Protein AF-A0A3D0QFQ4-F1 (afdb_monomer_lite)

Foldseek 3Di:
DDDQFKDKDKDKDWDWDFDDDDQDPVRDGDTDTDIDIDIDIGTPVVSVVVVCVVVVDDDDDDPQDCDDPRHDDPVRVVVVVVVCVVVVVLVVVCVPPVVVVVVPCVDPVVVVVVVVVSVVVSVVVVVVVPDPPDD

pLDDT: mean 72.21, std 13.31, range [37.53, 90.38]

Sequence (135 aa):
RTTPLHEVIVEIEERQKRGRGRPSADGMGPMQTIFVLKFRIAEREQEVLRRRSEAGCFVLISNVPVEGDGALSGGELLKIYKSQNAVEMNFAFLKDPLIVNDLFLKTPRRIEALGMILIISVLSNCTVSDFPKVT

Structure (mmCIF, N/CA/C/O backbone):
data_AF-A0A3D0QFQ4-F1
#
_entry.id   AF-A0A3D0QFQ4-F1
#
loop_
_atom_site.group_PDB
_atom_site.id
_ato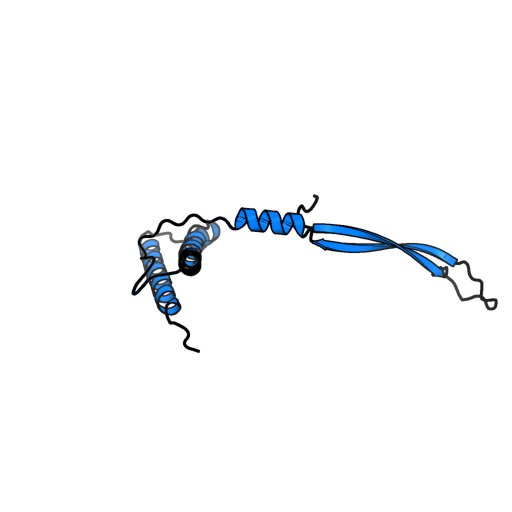m_site.type_symbol
_atom_site.label_atom_id
_atom_site.label_alt_id
_atom_site.label_comp_id
_atom_site.label_asym_id
_atom_site.label_entity_id
_atom_site.label_seq_id
_atom_site.pdbx_PDB_ins_code
_atom_site.Cartn_x
_atom_site.Cartn_y
_atom_site.Cartn_z
_atom_site.occupancy
_atom_site.B_iso_or_equiv
_atom_site.auth_seq_id
_atom_site.auth_comp_id
_atom_site.auth_asym_id
_atom_site.auth_atom_id
_atom_site.pdbx_PDB_model_num
ATOM 1 N N . ARG A 1 1 ? 22.082 2.730 -5.255 1.00 47.97 1 ARG A N 1
ATO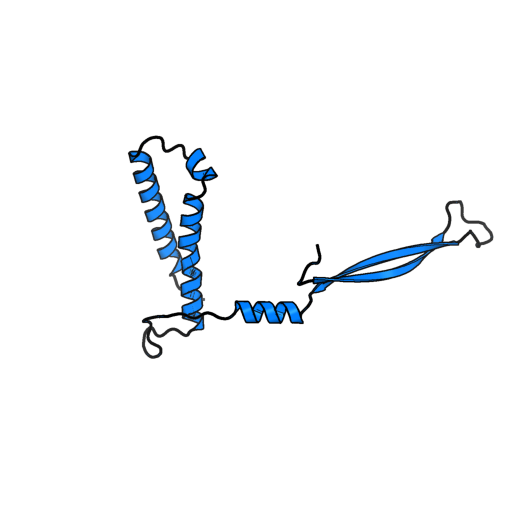M 2 C CA . ARG A 1 1 ? 20.796 2.398 -4.595 1.00 47.97 1 ARG A CA 1
ATOM 3 C C . ARG A 1 1 ? 20.008 1.525 -5.558 1.00 47.97 1 ARG A C 1
ATOM 5 O O . ARG A 1 1 ? 19.621 2.026 -6.602 1.00 47.97 1 ARG A O 1
ATOM 12 N N . THR A 1 2 ? 19.852 0.241 -5.262 1.00 54.53 2 THR A N 1
ATOM 13 C CA . THR A 1 2 ? 19.118 -0.715 -6.105 1.00 54.53 2 THR A CA 1
ATOM 14 C C . THR A 1 2 ? 17.661 -0.707 -5.654 1.00 54.53 2 THR A C 1
ATOM 16 O O . THR A 1 2 ? 17.392 -0.934 -4.476 1.00 54.53 2 THR A O 1
ATOM 19 N N . THR A 1 3 ? 16.719 -0.371 -6.533 1.00 66.56 3 THR A N 1
ATOM 20 C CA . THR A 1 3 ? 15.289 -0.390 -6.200 1.00 66.56 3 THR A CA 1
ATOM 21 C C . THR A 1 3 ? 14.814 -1.841 -6.084 1.00 66.56 3 THR A C 1
ATOM 23 O O . THR A 1 3 ? 14.924 -2.580 -7.055 1.00 66.56 3 THR A O 1
ATOM 26 N N . PRO A 1 4 ? 14.276 -2.289 -4.936 1.00 78.38 4 PRO A N 1
ATOM 27 C CA . PRO A 1 4 ? 13.965 -3.705 -4.712 1.00 78.38 4 PRO A CA 1
ATOM 28 C C . PRO A 1 4 ? 12.677 -4.185 -5.401 1.00 78.38 4 PRO A C 1
ATOM 30 O O . PRO A 1 4 ? 12.327 -5.354 -5.280 1.00 78.38 4 PRO A O 1
ATOM 33 N N . LEU A 1 5 ? 11.948 -3.283 -6.061 1.00 86.25 5 LEU A N 1
ATOM 34 C CA . LEU A 1 5 ? 10.658 -3.550 -6.710 1.00 86.25 5 LEU A CA 1
ATOM 35 C C . LEU A 1 5 ? 10.705 -3.392 -8.231 1.00 86.25 5 LEU A C 1
ATOM 37 O O . LEU A 1 5 ? 9.796 -3.834 -8.918 1.00 86.25 5 LEU A O 1
ATOM 41 N N . HIS A 1 6 ? 11.754 -2.760 -8.751 1.00 88.69 6 HIS A N 1
ATOM 42 C CA . HIS A 1 6 ? 11.862 -2.413 -10.160 1.00 88.69 6 HIS A CA 1
ATOM 43 C C . HIS A 1 6 ? 13.237 -2.809 -10.665 1.00 88.69 6 HIS A C 1
ATOM 45 O O . HIS A 1 6 ? 14.244 -2.575 -9.990 1.00 88.69 6 HIS A O 1
ATOM 51 N N . GLU A 1 7 ? 13.272 -3.375 -11.859 1.00 88.75 7 GLU A N 1
ATOM 52 C CA . GLU A 1 7 ? 14.492 -3.639 -12.598 1.00 88.75 7 GLU A CA 1
ATOM 53 C C . GLU A 1 7 ? 14.658 -2.665 -13.755 1.00 88.75 7 GLU A C 1
ATOM 55 O O . GLU A 1 7 ? 13.697 -2.217 -14.379 1.00 88.75 7 GLU A O 1
ATOM 60 N N . VAL A 1 8 ? 15.914 -2.324 -14.024 1.00 88.50 8 VAL A N 1
ATOM 61 C CA . VAL A 1 8 ? 16.282 -1.521 -15.182 1.00 88.50 8 VAL A CA 1
ATOM 62 C C . VAL A 1 8 ? 16.780 -2.485 -16.240 1.00 88.50 8 VAL A C 1
ATOM 64 O O . VAL A 1 8 ? 17.825 -3.111 -16.071 1.00 88.50 8 VAL A O 1
ATOM 67 N N . ILE A 1 9 ? 16.025 -2.604 -17.321 1.00 87.81 9 ILE A N 1
ATOM 68 C CA . ILE A 1 9 ? 16.408 -3.398 -18.480 1.00 87.81 9 ILE A CA 1
ATOM 69 C C . ILE A 1 9 ? 17.114 -2.455 -19.447 1.00 87.81 9 ILE A C 1
ATOM 71 O O . ILE A 1 9 ? 16.576 -1.405 -19.813 1.00 87.81 9 ILE A O 1
ATOM 75 N N . VAL A 1 10 ? 18.339 -2.821 -19.813 1.00 89.44 10 VAL A N 1
ATOM 76 C CA . VAL A 1 10 ? 19.203 -2.035 -20.692 1.00 89.44 10 VAL A CA 1
ATOM 77 C C . VAL A 1 10 ? 19.382 -2.789 -21.996 1.00 89.44 10 VAL A C 1
ATOM 79 O O . VAL A 1 10 ? 19.862 -3.918 -22.004 1.00 89.44 10 VAL A O 1
ATOM 82 N N . GLU A 1 11 ? 19.017 -2.146 -23.093 1.00 89.19 11 GLU A N 1
ATOM 83 C CA . GLU A 1 11 ? 19.210 -2.651 -24.445 1.00 89.19 11 GLU A CA 1
ATOM 84 C C . GLU A 1 11 ? 20.194 -1.732 -25.169 1.00 89.19 11 GLU A C 1
ATOM 86 O O . GLU A 1 11 ? 20.074 -0.505 -25.127 1.00 89.19 11 GLU A O 1
ATOM 91 N N . ILE A 1 12 ? 21.198 -2.326 -25.811 1.00 88.50 12 ILE A N 1
ATOM 92 C CA . ILE A 1 12 ? 22.199 -1.592 -26.584 1.00 88.50 12 ILE A CA 1
ATOM 93 C C . ILE A 1 12 ? 21.779 -1.660 -28.048 1.00 88.50 12 ILE A C 1
ATOM 95 O O . ILE A 1 12 ? 21.736 -2.737 -28.635 1.00 88.50 12 ILE A O 1
ATOM 99 N N . GLU A 1 13 ? 21.467 -0.510 -28.635 1.00 88.75 13 GLU A N 1
ATOM 100 C CA . GLU A 1 13 ? 21.152 -0.391 -30.055 1.00 88.75 13 GLU A CA 1
ATOM 101 C C . GLU A 1 13 ? 22.366 0.169 -30.797 1.00 88.75 13 GLU A C 1
ATOM 103 O O . GLU A 1 13 ? 22.826 1.281 -30.517 1.00 88.75 13 GLU A O 1
ATOM 108 N N . GLU A 1 14 ? 22.879 -0.589 -31.764 1.00 86.62 14 GLU A N 1
ATOM 109 C CA . GLU A 1 14 ? 23.873 -0.081 -32.703 1.00 86.62 14 GLU A CA 1
ATOM 110 C C . GLU A 1 14 ? 23.174 0.781 -33.759 1.00 86.62 14 GLU A C 1
ATOM 112 O O . GLU A 1 14 ? 22.276 0.324 -34.468 1.00 86.62 14 GLU A O 1
ATOM 117 N N . ARG A 1 15 ? 23.582 2.046 -33.877 1.00 83.69 15 ARG A N 1
ATOM 118 C CA . ARG A 1 15 ? 23.123 2.935 -34.944 1.00 83.69 15 ARG A CA 1
ATOM 119 C C . ARG A 1 15 ? 24.290 3.397 -35.783 1.00 83.69 15 ARG A C 1
ATOM 121 O O . ARG A 1 15 ? 25.310 3.859 -35.286 1.00 83.69 15 ARG A O 1
ATOM 128 N N . GLN A 1 16 ? 24.087 3.356 -37.086 1.00 81.44 16 GLN A N 1
ATOM 129 C CA . GLN A 1 16 ? 25.007 3.940 -38.039 1.00 81.44 16 GLN A CA 1
ATOM 130 C C . GLN A 1 16 ? 24.644 5.419 -38.223 1.00 81.44 16 GLN A C 1
ATOM 132 O O . GLN A 1 16 ? 23.553 5.750 -38.694 1.00 81.44 16 GLN A O 1
ATOM 137 N N . LYS A 1 17 ? 25.538 6.332 -37.839 1.00 77.75 17 LYS A N 1
ATOM 138 C CA . LYS A 1 17 ? 25.356 7.776 -38.028 1.00 77.75 17 LYS A CA 1
ATOM 139 C C . LYS A 1 17 ? 26.343 8.284 -39.070 1.00 77.75 17 LYS A C 1
ATOM 141 O O . LYS A 1 17 ? 27.528 7.974 -39.024 1.00 77.75 17 LYS A O 1
ATOM 146 N N . ARG A 1 18 ? 25.868 9.102 -40.011 1.00 73.06 18 ARG A N 1
ATOM 147 C CA . ARG A 1 18 ? 26.756 9.770 -40.973 1.00 73.06 18 ARG A CA 1
ATOM 148 C C . ARG A 1 18 ? 27.707 10.717 -40.236 1.00 73.06 18 ARG A C 1
ATOM 150 O O . ARG A 1 18 ? 27.270 11.471 -39.362 1.00 73.06 18 ARG A O 1
ATOM 157 N N . GLY A 1 19 ? 28.988 10.683 -40.600 1.00 66.25 19 GLY A N 1
ATOM 158 C CA . GLY A 1 19 ? 29.981 11.642 -40.123 1.00 66.25 19 GLY A CA 1
ATOM 159 C C . GLY A 1 19 ? 29.605 13.090 -40.468 1.00 66.25 19 GLY A C 1
ATOM 160 O O . GLY A 1 19 ? 28.790 13.351 -41.355 1.00 66.25 19 GLY A O 1
ATOM 161 N N . ARG A 1 20 ? 30.185 14.055 -39.746 1.00 61.62 20 ARG A N 1
ATOM 162 C CA . ARG A 1 20 ? 29.967 15.492 -39.996 1.00 61.62 20 ARG A CA 1
ATOM 163 C C . ARG A 1 20 ? 30.523 15.892 -41.374 1.00 61.62 20 ARG A C 1
ATOM 165 O O . ARG A 1 20 ? 31.699 15.665 -41.630 1.00 61.62 20 ARG A O 1
ATOM 172 N N . GLY A 1 21 ? 29.708 16.530 -42.221 1.00 66.38 21 GLY A N 1
ATOM 173 C CA . GLY A 1 21 ? 30.130 17.075 -43.522 1.00 66.38 21 GLY A CA 1
ATOM 174 C C . GLY A 1 21 ? 29.014 17.118 -44.576 1.00 66.38 21 GLY A C 1
ATOM 175 O O . GLY A 1 21 ? 27.926 16.584 -44.360 1.00 66.38 21 GLY A O 1
ATOM 176 N N . ARG A 1 22 ? 29.280 17.761 -45.724 1.00 63.75 22 ARG A N 1
ATOM 177 C CA . ARG A 1 22 ? 28.390 17.734 -46.901 1.00 63.75 22 ARG A CA 1
ATOM 178 C C . ARG A 1 22 ? 28.377 16.305 -47.475 1.00 63.75 22 ARG A C 1
ATOM 180 O O . ARG A 1 22 ? 29.458 15.737 -47.617 1.00 63.75 22 ARG A O 1
ATOM 187 N N . PRO A 1 23 ? 27.210 15.721 -47.809 1.00 63.28 23 PRO A N 1
ATOM 188 C CA . PRO A 1 23 ? 27.149 14.406 -48.448 1.00 63.28 23 PRO A CA 1
ATOM 189 C C . PRO A 1 23 ? 28.023 14.378 -49.708 1.00 63.28 23 PRO A C 1
ATOM 191 O O . PRO A 1 23 ? 27.921 15.292 -50.531 1.00 63.28 23 PRO A O 1
ATOM 194 N N . SER A 1 24 ? 28.894 13.374 -49.846 1.00 61.59 24 SER A N 1
ATOM 195 C CA . SER A 1 24 ? 29.677 13.206 -51.072 1.00 61.59 24 SER A CA 1
ATOM 196 C C . SER A 1 24 ? 28.738 12.866 -52.233 1.00 61.59 24 SER A C 1
ATOM 198 O O . SER A 1 24 ? 27.724 12.191 -52.047 1.00 61.59 24 SER A O 1
ATOM 200 N N . ALA A 1 25 ? 29.070 13.335 -53.438 1.00 59.88 25 ALA A N 1
ATOM 201 C CA . ALA A 1 25 ? 28.315 13.017 -54.653 1.00 59.88 25 ALA A CA 1
ATOM 202 C C . ALA A 1 25 ? 28.334 11.509 -54.987 1.00 59.88 25 ALA A C 1
ATOM 204 O O . ALA A 1 25 ? 27.450 11.036 -55.690 1.00 59.88 25 ALA A O 1
ATOM 205 N N . ASP A 1 26 ? 29.301 10.774 -54.426 1.00 63.38 26 ASP A N 1
ATOM 206 C CA . ASP A 1 26 ? 29.524 9.330 -54.592 1.00 63.38 26 ASP A CA 1
ATOM 207 C C . ASP A 1 26 ? 28.879 8.477 -53.471 1.00 63.38 26 ASP A C 1
ATOM 209 O O . ASP A 1 26 ? 29.120 7.283 -53.338 1.00 63.38 26 ASP A O 1
ATOM 213 N N . GLY A 1 27 ? 28.065 9.090 -52.601 1.00 59.50 27 GLY A N 1
ATOM 214 C CA . GLY A 1 27 ? 27.195 8.391 -51.642 1.00 59.50 27 GLY A CA 1
ATOM 215 C C . GLY A 1 27 ? 27.874 7.714 -50.439 1.00 59.50 27 GLY A C 1
ATOM 216 O O . GLY A 1 27 ? 27.228 7.556 -49.401 1.00 59.50 27 GLY A O 1
ATOM 217 N N . MET A 1 28 ? 29.161 7.368 -50.514 1.00 56.88 28 MET A N 1
ATOM 218 C CA . MET A 1 28 ? 29.931 6.758 -49.421 1.00 56.88 28 MET A CA 1
ATOM 219 C C . MET A 1 28 ? 30.662 7.820 -48.583 1.00 56.88 28 MET A C 1
ATOM 221 O O . MET A 1 28 ? 31.855 8.066 -48.736 1.00 56.88 28 MET A O 1
ATOM 225 N N . GLY A 1 29 ? 29.936 8.494 -47.689 1.00 62.94 29 GLY A N 1
ATOM 226 C CA . GLY A 1 29 ? 30.557 9.257 -46.595 1.00 62.94 29 GLY A CA 1
ATOM 227 C C . GLY A 1 29 ? 30.994 8.332 -45.445 1.00 62.94 29 GLY A C 1
ATOM 228 O O . GLY A 1 29 ? 30.430 7.246 -45.311 1.00 62.94 29 GLY A O 1
ATOM 229 N N . PRO A 1 30 ? 31.942 8.737 -44.575 1.00 65.12 30 PRO A N 1
ATOM 230 C CA . PRO A 1 30 ? 32.349 7.916 -43.437 1.00 65.12 30 PRO A CA 1
ATOM 231 C C . PRO A 1 30 ? 31.158 7.686 -42.497 1.00 65.12 30 PRO A C 1
ATOM 233 O O . PRO A 1 30 ? 30.574 8.634 -41.955 1.00 65.12 30 PRO A O 1
ATOM 236 N N . MET A 1 31 ? 30.780 6.420 -42.329 1.00 71.19 31 MET A N 1
ATOM 237 C CA . MET A 1 31 ? 29.735 5.989 -41.405 1.00 71.19 31 MET A CA 1
ATOM 238 C C . MET A 1 31 ? 30.381 5.744 -40.039 1.00 71.19 31 MET A C 1
ATOM 240 O O . MET A 1 31 ? 31.381 5.039 -39.934 1.00 71.19 31 MET A O 1
ATOM 244 N N . GLN A 1 32 ? 29.859 6.390 -39.001 1.00 77.50 32 GLN A N 1
ATOM 245 C CA . GLN A 1 32 ? 30.298 6.190 -37.626 1.00 77.50 32 GLN A CA 1
ATOM 246 C C . GLN A 1 32 ? 29.299 5.277 -36.925 1.00 77.50 32 GLN A C 1
ATOM 248 O O . GLN A 1 32 ? 28.110 5.600 -36.841 1.00 77.50 32 GLN A O 1
ATOM 253 N N . THR A 1 33 ? 29.786 4.160 -36.394 1.00 81.81 33 THR A N 1
ATOM 254 C CA . THR A 1 33 ? 29.012 3.328 -35.477 1.00 81.81 33 THR A CA 1
ATOM 255 C C . THR A 1 33 ? 28.879 4.056 -34.144 1.00 81.81 33 THR A C 1
ATOM 257 O O . THR A 1 33 ? 29.876 4.392 -33.505 1.00 81.81 33 THR A O 1
ATOM 260 N N . ILE A 1 34 ? 27.643 4.317 -33.726 1.00 86.00 34 ILE A N 1
ATOM 261 C CA . ILE A 1 34 ? 27.321 4.824 -32.394 1.00 86.00 34 ILE A CA 1
ATOM 262 C C . ILE A 1 34 ? 26.509 3.774 -31.634 1.00 86.00 34 ILE A C 1
ATOM 264 O O . ILE A 1 34 ? 25.632 3.122 -32.198 1.00 86.00 34 ILE A O 1
ATOM 268 N N . PHE A 1 35 ? 26.774 3.644 -30.338 1.00 87.44 35 PHE A N 1
ATOM 269 C CA . PHE A 1 35 ? 25.988 2.802 -29.440 1.00 87.44 35 PHE A CA 1
ATOM 270 C C . PHE A 1 35 ? 24.998 3.682 -28.685 1.00 87.44 35 PHE A C 1
ATOM 272 O O . PHE A 1 35 ? 25.389 4.653 -28.034 1.00 87.44 35 PHE A O 1
ATOM 279 N N . VAL A 1 36 ? 23.711 3.365 -28.787 1.00 88.31 36 VAL A N 1
ATOM 280 C CA . VAL A 1 36 ? 22.646 4.052 -28.058 1.00 88.31 36 VAL A CA 1
ATOM 281 C C . VAL A 1 36 ? 22.121 3.114 -26.986 1.00 88.31 36 VAL A C 1
ATOM 283 O O . VAL A 1 36 ? 21.691 2.003 -27.278 1.00 88.31 36 VAL A O 1
ATOM 286 N N . LEU A 1 37 ? 22.145 3.575 -25.739 1.00 90.38 37 LEU A N 1
ATOM 287 C CA . LEU A 1 37 ? 21.550 2.846 -24.629 1.00 90.38 37 LEU A CA 1
ATOM 288 C C . LEU A 1 37 ? 20.060 3.174 -24.556 1.00 90.38 37 LEU A C 1
ATOM 290 O O . LEU A 1 37 ? 19.674 4.334 -24.395 1.00 90.38 37 LEU A O 1
ATOM 294 N N . LYS A 1 38 ? 19.224 2.146 -24.664 1.00 90.00 38 LYS A N 1
ATOM 295 C CA . LYS A 1 38 ? 17.803 2.203 -24.342 1.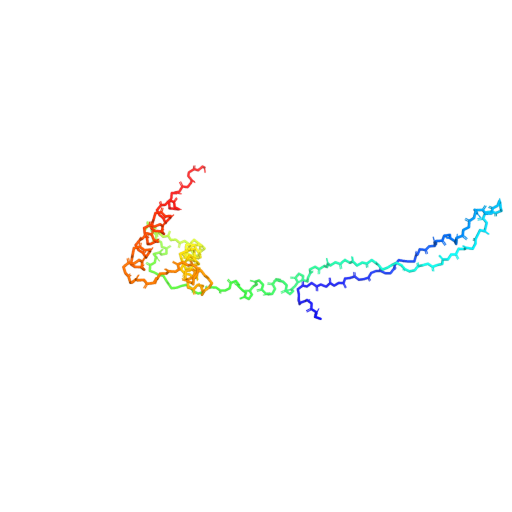00 90.00 38 LYS A CA 1
ATOM 296 C C . LYS A 1 38 ? 17.600 1.599 -22.966 1.00 90.00 38 LYS A C 1
ATOM 298 O O . LYS A 1 38 ? 18.042 0.488 -22.695 1.00 90.00 38 LYS A O 1
ATOM 303 N N . PHE A 1 39 ? 16.911 2.332 -22.107 1.00 89.62 39 PHE A N 1
ATOM 304 C CA . PHE A 1 39 ? 16.583 1.884 -20.763 1.00 89.62 39 PHE A CA 1
ATOM 305 C C . PHE A 1 39 ? 15.069 1.791 -20.647 1.00 89.62 39 PHE A C 1
ATOM 307 O O . PHE A 1 39 ? 14.364 2.729 -21.025 1.00 89.62 39 PHE A O 1
ATOM 314 N N . ARG A 1 40 ? 14.571 0.689 -20.092 1.00 88.56 40 ARG A N 1
ATOM 315 C CA . ARG A 1 40 ? 13.184 0.571 -19.640 1.00 88.56 40 ARG A CA 1
ATOM 316 C C . ARG A 1 40 ? 13.166 0.142 -18.184 1.00 88.56 40 ARG A C 1
ATOM 318 O O . ARG A 1 40 ? 13.979 -0.675 -17.758 1.00 88.56 40 ARG A O 1
ATOM 325 N N . ILE A 1 41 ? 12.248 0.718 -17.424 1.00 89.50 41 ILE A N 1
ATOM 326 C CA . ILE A 1 41 ? 12.007 0.329 -16.039 1.00 89.50 41 ILE A CA 1
ATOM 327 C C . ILE A 1 41 ? 10.864 -0.679 -16.077 1.00 89.50 41 ILE A C 1
ATOM 329 O O . ILE A 1 41 ? 9.787 -0.357 -16.575 1.00 89.50 41 ILE A O 1
ATOM 333 N N . ALA A 1 42 ? 11.118 -1.892 -15.602 1.00 88.81 42 ALA A N 1
ATOM 334 C CA . ALA A 1 42 ? 10.119 -2.942 -15.488 1.00 88.81 42 ALA A CA 1
ATOM 335 C C . ALA A 1 42 ? 9.884 -3.273 -14.014 1.00 88.81 42 ALA A C 1
ATOM 337 O O . ALA A 1 42 ? 10.796 -3.219 -13.185 1.00 88.81 42 ALA A O 1
ATOM 338 N N . GLU A 1 43 ? 8.640 -3.580 -13.679 1.00 89.44 43 GLU A N 1
ATOM 339 C CA . GLU A 1 43 ? 8.256 -3.981 -12.334 1.00 89.44 43 GLU A CA 1
ATOM 340 C C . GLU A 1 43 ? 8.604 -5.458 -12.101 1.00 89.44 43 GLU A C 1
ATOM 342 O O . GLU A 1 43 ? 8.397 -6.309 -12.965 1.00 89.44 43 GLU A O 1
ATOM 347 N N . ARG A 1 44 ? 9.132 -5.781 -10.916 1.00 89.12 44 ARG A N 1
ATOM 348 C CA . ARG A 1 44 ? 9.359 -7.169 -10.499 1.00 89.12 44 ARG A CA 1
ATOM 349 C C . ARG A 1 44 ? 8.082 -7.726 -9.897 1.00 89.12 44 ARG A C 1
ATOM 351 O O . ARG A 1 44 ? 7.926 -7.731 -8.676 1.00 89.12 44 ARG A O 1
ATOM 358 N N . GLU A 1 45 ? 7.196 -8.218 -10.756 1.00 88.19 45 GLU A N 1
ATOM 359 C CA . GLU A 1 45 ? 5.866 -8.703 -10.367 1.00 88.19 45 GLU A CA 1
ATOM 360 C C . GLU A 1 45 ? 5.900 -9.669 -9.173 1.00 88.19 45 GLU A C 1
ATOM 362 O O . GLU A 1 45 ? 5.112 -9.521 -8.245 1.00 88.19 45 GLU A O 1
ATOM 367 N N . GLN A 1 46 ? 6.853 -10.608 -9.132 1.00 86.62 46 GLN A N 1
ATOM 368 C CA . GLN A 1 46 ? 6.966 -11.571 -8.028 1.00 86.62 46 GLN A CA 1
ATOM 369 C C . GLN A 1 46 ? 7.284 -10.909 -6.679 1.00 86.62 46 GLN A C 1
ATOM 371 O O . GLN A 1 46 ? 6.651 -11.219 -5.670 1.00 86.62 46 GLN A O 1
ATOM 376 N N . GLU A 1 47 ? 8.233 -9.970 -6.648 1.00 86.25 47 GLU A N 1
ATOM 377 C CA . GLU A 1 47 ? 8.601 -9.258 -5.418 1.00 86.25 47 GLU A CA 1
ATOM 378 C C . GLU A 1 47 ? 7.488 -8.319 -4.954 1.00 86.25 47 GLU A C 1
ATOM 380 O O . GLU A 1 47 ? 7.270 -8.144 -3.754 1.00 86.25 47 GLU A O 1
ATOM 385 N N . VAL A 1 48 ? 6.769 -7.726 -5.904 1.00 86.88 48 VAL A N 1
ATOM 386 C CA . VAL A 1 48 ? 5.611 -6.875 -5.630 1.00 86.88 48 VAL A CA 1
ATOM 387 C C . VAL A 1 48 ? 4.476 -7.703 -5.053 1.00 86.88 48 VAL A C 1
ATOM 389 O O . VAL A 1 48 ? 3.924 -7.334 -4.018 1.00 86.88 48 VAL A O 1
ATOM 392 N N . LEU A 1 49 ? 4.155 -8.841 -5.670 1.00 88.19 49 LEU A N 1
ATOM 393 C CA . LEU A 1 49 ? 3.104 -9.739 -5.206 1.00 88.19 49 LEU A CA 1
ATOM 394 C C . LEU A 1 49 ? 3.419 -10.262 -3.802 1.00 88.19 49 LEU A C 1
ATOM 396 O O . LEU A 1 49 ? 2.556 -10.227 -2.926 1.00 88.19 49 LEU A O 1
ATOM 400 N N . ARG A 1 50 ? 4.672 -10.668 -3.564 1.00 87.19 50 ARG A N 1
ATOM 401 C CA . ARG A 1 50 ? 5.145 -11.108 -2.250 1.00 87.19 50 ARG A CA 1
ATOM 402 C C . ARG A 1 50 ? 4.968 -10.016 -1.200 1.00 87.19 50 ARG A C 1
ATOM 404 O O . ARG A 1 50 ? 4.303 -10.251 -0.195 1.00 87.19 50 ARG A O 1
ATOM 411 N N . ARG A 1 51 ? 5.474 -8.803 -1.452 1.00 84.88 51 ARG A N 1
ATOM 412 C CA . ARG A 1 51 ? 5.317 -7.677 -0.513 1.00 84.88 51 ARG A CA 1
ATOM 413 C C . ARG A 1 51 ? 3.860 -7.292 -0.292 1.00 84.88 51 ARG A C 1
ATOM 415 O O . ARG A 1 51 ? 3.488 -6.927 0.818 1.00 84.88 51 ARG A O 1
ATOM 422 N N . ARG A 1 52 ? 3.027 -7.374 -1.329 1.00 85.75 52 ARG A N 1
ATOM 423 C CA . ARG A 1 52 ? 1.592 -7.101 -1.229 1.00 85.75 52 ARG A CA 1
ATOM 424 C C . ARG A 1 52 ? 0.880 -8.147 -0.373 1.00 85.75 52 ARG A C 1
ATOM 426 O O . ARG A 1 52 ? 0.015 -7.781 0.413 1.00 85.75 52 ARG A O 1
ATOM 433 N N . SER A 1 53 ? 1.266 -9.416 -0.494 1.00 84.31 53 SER A N 1
ATOM 434 C CA . SER A 1 53 ? 0.760 -10.501 0.349 1.00 84.31 53 SER A CA 1
ATOM 435 C C . SER A 1 53 ? 1.197 -10.333 1.804 1.00 84.31 53 SER A C 1
ATOM 437 O O . SER A 1 53 ? 0.373 -10.454 2.704 1.00 84.31 53 SER A O 1
ATOM 439 N N . GLU A 1 54 ? 2.470 -10.009 2.042 1.00 83.31 54 GLU A N 1
ATOM 440 C CA . GLU A 1 54 ? 3.007 -9.734 3.383 1.00 83.31 54 GLU A CA 1
ATOM 441 C C . GLU A 1 54 ? 2.291 -8.536 4.039 1.00 83.31 54 GLU A C 1
ATOM 443 O O . GLU A 1 54 ? 1.944 -8.586 5.216 1.00 83.31 54 GLU A O 1
ATOM 448 N N . ALA A 1 55 ? 1.994 -7.484 3.269 1.00 81.75 55 ALA A N 1
ATOM 449 C CA . ALA A 1 55 ? 1.274 -6.299 3.740 1.00 81.75 55 ALA A CA 1
ATOM 450 C C . ALA A 1 55 ? -0.257 -6.481 3.850 1.00 81.75 55 ALA A C 1
ATOM 452 O O . ALA A 1 55 ? -0.946 -5.570 4.310 1.00 81.75 55 ALA A O 1
ATOM 453 N N . GLY A 1 56 ? -0.800 -7.616 3.398 1.00 78.69 56 GLY A N 1
ATOM 454 C CA . GLY A 1 56 ? -2.241 -7.876 3.317 1.00 78.69 56 GLY A CA 1
ATOM 455 C C . GLY A 1 56 ? -2.852 -8.547 4.549 1.00 78.69 56 GLY A C 1
ATOM 456 O O . GLY A 1 56 ? -4.068 -8.725 4.594 1.00 78.69 56 GLY A O 1
ATOM 457 N N . CYS A 1 57 ? -2.042 -8.938 5.536 1.00 81.06 57 CYS A N 1
ATOM 458 C CA . CYS A 1 57 ? -2.527 -9.629 6.728 1.00 81.06 57 CYS A CA 1
ATOM 459 C C . CYS A 1 57 ? -2.950 -8.628 7.811 1.00 81.06 57 CYS A C 1
ATOM 461 O O . CYS A 1 57 ? -2.125 -7.882 8.340 1.00 81.06 57 CYS A O 1
ATOM 463 N N . PHE A 1 58 ? -4.237 -8.637 8.161 1.00 78.50 58 PHE A N 1
ATOM 464 C CA . PHE A 1 58 ? -4.799 -7.819 9.234 1.00 78.50 58 PHE A CA 1
ATOM 465 C C . PHE A 1 58 ? -5.548 -8.712 10.218 1.00 78.50 58 PHE A C 1
ATOM 467 O O . PHE A 1 58 ? -6.393 -9.510 9.819 1.00 78.50 58 PHE A O 1
ATOM 474 N N . VAL A 1 59 ? -5.257 -8.549 11.508 1.00 81.81 59 VAL A N 1
ATOM 475 C CA . VAL A 1 59 ? -6.004 -9.185 12.597 1.00 81.81 59 VAL A CA 1
ATOM 476 C C . VAL A 1 59 ? -6.817 -8.097 13.283 1.00 81.81 59 VAL A C 1
ATOM 478 O O . VAL A 1 59 ? -6.257 -7.127 13.788 1.00 81.81 59 VAL A O 1
ATOM 481 N N . LEU A 1 60 ? -8.139 -8.246 13.261 1.00 80.50 60 LEU A N 1
ATOM 482 C CA . LEU A 1 60 ? -9.087 -7.300 13.840 1.00 80.50 60 LEU A CA 1
ATOM 483 C C . LEU A 1 60 ? -9.891 -8.014 14.922 1.00 80.50 60 LEU A C 1
ATOM 485 O O . LEU A 1 60 ? -10.433 -9.091 14.685 1.00 80.50 60 LEU A O 1
ATOM 489 N N . ILE A 1 61 ? -9.976 -7.400 16.099 1.00 82.62 61 ILE A N 1
ATOM 490 C CA . ILE A 1 61 ? -10.856 -7.839 17.183 1.00 82.62 61 ILE A CA 1
ATOM 491 C C . ILE A 1 61 ? -12.046 -6.885 17.185 1.00 82.62 61 ILE A C 1
ATOM 493 O O . ILE A 1 61 ? -11.862 -5.672 17.271 1.00 82.62 61 ILE A O 1
ATOM 497 N N . SER A 1 62 ? -13.255 -7.425 17.052 1.00 81.19 62 SER A N 1
ATOM 498 C CA . SER A 1 62 ? -14.480 -6.635 16.967 1.00 81.19 62 SER A CA 1
ATOM 499 C C . SER A 1 62 ? -15.625 -7.307 17.712 1.00 81.19 62 SER A C 1
ATOM 501 O O . SER A 1 62 ? -15.700 -8.532 17.764 1.00 81.19 62 SER A O 1
ATOM 503 N N . ASN A 1 63 ? -16.526 -6.483 18.247 1.00 83.75 63 ASN A N 1
ATOM 504 C CA . ASN A 1 63 ? -17.781 -6.910 18.869 1.00 83.75 63 ASN A CA 1
ATOM 505 C C . ASN A 1 63 ? -18.956 -6.905 17.873 1.00 83.75 63 ASN A C 1
ATOM 507 O O . ASN A 1 63 ? -20.103 -7.072 18.280 1.00 83.75 63 ASN A O 1
ATOM 511 N N . VAL A 1 64 ? -18.691 -6.653 16.588 1.00 83.00 64 VAL A N 1
ATOM 512 C CA . VAL A 1 64 ? -19.718 -6.669 15.542 1.00 83.00 64 VAL A CA 1
ATOM 513 C C . VAL A 1 64 ? -20.164 -8.116 15.299 1.00 83.00 64 VAL A C 1
ATOM 515 O O . VAL A 1 64 ? -19.306 -8.990 15.147 1.00 83.00 64 VAL A O 1
ATOM 518 N N . PRO A 1 65 ? -21.480 -8.387 15.265 1.00 80.75 65 PRO A N 1
ATOM 519 C CA . PRO A 1 65 ? -21.991 -9.727 15.011 1.00 80.75 65 PRO A CA 1
ATOM 520 C C . PRO A 1 65 ? -21.614 -10.217 13.605 1.00 80.75 65 PRO A C 1
ATOM 522 O O . PRO A 1 65 ? -21.513 -9.439 12.660 1.00 80.75 65 PRO A O 1
ATOM 525 N N . VAL A 1 66 ? -21.407 -11.528 13.471 1.00 74.00 66 VAL A N 1
ATOM 526 C CA . VAL A 1 66 ? -21.068 -12.173 12.187 1.00 74.00 66 VAL A CA 1
ATOM 527 C C . VAL A 1 66 ? -22.323 -12.453 11.349 1.00 74.00 66 VAL A C 1
ATOM 529 O O . VAL A 1 66 ? -22.245 -12.508 10.126 1.00 74.00 66 VAL A O 1
ATOM 532 N N . GLU A 1 67 ? -23.486 -12.582 11.992 1.00 75.56 67 GLU A N 1
ATOM 533 C CA . GLU A 1 67 ? -24.777 -12.874 11.360 1.00 75.56 67 GLU A CA 1
ATOM 534 C C . GLU A 1 67 ? -25.898 -12.045 12.014 1.00 75.56 67 GLU A C 1
ATOM 536 O O . GLU A 1 67 ? -25.831 -11.741 13.207 1.00 75.56 67 GLU A O 1
ATOM 541 N N . GLY A 1 68 ? -26.934 -11.697 11.242 1.00 78.06 68 GLY A N 1
ATOM 542 C CA . GLY A 1 68 ? -28.092 -10.915 11.699 1.00 78.06 68 GLY A CA 1
ATOM 543 C C . GLY A 1 68 ? -28.065 -9.438 11.286 1.00 78.06 68 GLY A C 1
ATOM 544 O O . GLY A 1 68 ? -27.244 -9.016 10.472 1.00 78.06 68 GLY A O 1
ATOM 545 N N . ASP A 1 69 ? -28.993 -8.650 11.834 1.00 67.19 69 ASP A N 1
ATOM 546 C CA . ASP A 1 69 ? -29.060 -7.208 11.572 1.00 67.19 69 ASP A CA 1
ATOM 547 C C . ASP A 1 69 ? -27.824 -6.491 12.132 1.00 67.19 69 ASP A C 1
ATOM 549 O O . ASP A 1 69 ? -27.462 -6.649 13.299 1.00 67.19 69 ASP A O 1
ATOM 553 N N . GLY A 1 70 ? -27.170 -5.694 11.284 1.00 73.88 70 GLY A N 1
ATOM 554 C CA . GLY A 1 70 ? -25.927 -4.996 11.627 1.00 73.88 70 GLY A CA 1
ATOM 555 C C . GLY A 1 70 ? -24.661 -5.857 11.547 1.00 73.88 70 GLY A C 1
ATOM 556 O O . GLY A 1 70 ? -23.602 -5.403 11.986 1.00 73.88 70 GLY A O 1
ATOM 557 N N . ALA A 1 71 ? -24.743 -7.072 10.994 1.00 80.56 71 ALA A N 1
ATOM 558 C CA . ALA A 1 71 ? -23.564 -7.876 10.702 1.00 80.56 71 ALA A CA 1
ATOM 559 C C . ALA A 1 71 ? -22.720 -7.246 9.586 1.00 80.56 71 ALA A C 1
ATOM 561 O O . ALA A 1 71 ? -23.249 -6.744 8.594 1.00 80.56 71 ALA A O 1
ATOM 562 N N . LEU A 1 72 ? -21.396 -7.289 9.746 1.00 80.94 72 LEU A N 1
ATOM 563 C CA . LEU A 1 72 ? -20.446 -6.786 8.753 1.00 80.94 72 LEU A CA 1
ATOM 564 C C . LEU A 1 72 ? -19.498 -7.899 8.337 1.00 80.94 72 LEU A C 1
ATOM 566 O O . LEU A 1 72 ? -18.948 -8.616 9.177 1.00 80.94 72 LEU A O 1
ATOM 570 N N . SER A 1 73 ? -19.237 -8.002 7.036 1.00 82.56 73 SER A N 1
ATOM 571 C CA . SER A 1 73 ? -18.172 -8.872 6.551 1.00 82.56 73 SER A CA 1
ATOM 572 C C . SER A 1 73 ? -16.806 -8.376 7.039 1.00 82.56 73 SER A C 1
ATOM 574 O O . SER A 1 73 ? -16.594 -7.184 7.281 1.00 82.56 73 SER A O 1
ATOM 576 N N . GLY A 1 74 ? -15.821 -9.276 7.127 1.00 80.56 74 GLY A N 1
ATOM 577 C CA . GLY A 1 74 ? -14.458 -8.898 7.525 1.00 80.56 74 GLY A CA 1
ATOM 578 C C . GLY A 1 74 ? -13.844 -7.806 6.635 1.00 80.56 74 GLY A C 1
ATOM 579 O O . GLY A 1 74 ? -13.084 -6.968 7.118 1.00 80.56 74 GLY A O 1
ATOM 580 N N . GLY A 1 75 ? -14.220 -7.763 5.350 1.00 82.19 75 GLY A N 1
ATOM 581 C CA . GLY A 1 75 ? -13.806 -6.708 4.423 1.00 82.19 75 GLY A CA 1
ATOM 582 C C . GLY A 1 75 ? -14.427 -5.346 4.744 1.00 82.19 75 GLY A C 1
ATOM 583 O O . GLY A 1 75 ? -13.731 -4.330 4.717 1.00 82.19 75 GLY A O 1
ATOM 584 N N . GLU A 1 76 ? -15.713 -5.312 5.096 1.00 81.50 76 GLU A N 1
ATOM 585 C CA . GLU A 1 76 ? -16.404 -4.086 5.515 1.00 81.50 76 GLU A CA 1
ATOM 586 C C . GLU A 1 76 ? -15.880 -3.575 6.856 1.00 81.50 76 GLU A C 1
ATOM 588 O O . GLU A 1 76 ? -15.614 -2.381 7.001 1.00 81.50 76 GLU A O 1
ATOM 593 N N . LEU A 1 77 ? -15.623 -4.483 7.799 1.00 84.62 77 LEU A N 1
ATOM 594 C CA . LEU A 1 77 ? -15.014 -4.154 9.081 1.00 84.62 77 LEU A CA 1
ATOM 595 C C . LEU A 1 77 ? -13.613 -3.543 8.901 1.00 84.62 77 LEU A C 1
ATOM 597 O O . LEU A 1 77 ? -13.304 -2.507 9.491 1.00 84.62 77 LEU A O 1
ATOM 601 N N . LEU A 1 78 ? -12.777 -4.144 8.045 1.00 83.19 78 LEU A N 1
ATOM 602 C CA . LEU A 1 78 ? -11.451 -3.616 7.718 1.00 83.19 78 LEU A CA 1
ATOM 603 C C . LEU A 1 78 ? -11.542 -2.236 7.054 1.00 83.19 78 LEU A C 1
ATOM 605 O O . LEU A 1 78 ? -10.725 -1.361 7.343 1.00 83.19 78 LEU A O 1
ATOM 609 N N . LYS A 1 79 ? -12.537 -2.016 6.187 1.00 82.50 79 LYS A N 1
ATOM 610 C CA . LYS A 1 79 ? -12.769 -0.719 5.541 1.00 82.50 79 LYS A CA 1
ATOM 611 C C . LYS A 1 79 ? -13.148 0.354 6.562 1.00 82.50 79 LYS A C 1
ATOM 613 O O . LYS A 1 79 ? -12.558 1.428 6.531 1.00 82.50 79 LYS A O 1
ATOM 618 N N . ILE A 1 80 ? -14.061 0.054 7.486 1.00 81.06 80 ILE A N 1
ATOM 619 C CA . ILE A 1 80 ? -14.448 0.971 8.571 1.00 81.06 80 ILE A CA 1
ATOM 620 C C . ILE A 1 80 ? -13.242 1.283 9.457 1.00 81.06 80 ILE A C 1
ATOM 622 O O . ILE A 1 80 ? -12.957 2.452 9.706 1.00 81.06 80 ILE A O 1
ATOM 626 N N . TYR A 1 81 ? -12.485 0.261 9.864 1.00 78.00 81 TYR A N 1
ATOM 627 C CA . TYR A 1 81 ? -11.258 0.436 10.641 1.00 78.00 81 TYR A CA 1
ATOM 628 C C . TYR A 1 81 ? -10.256 1.362 9.932 1.00 78.00 81 TYR A C 1
ATOM 630 O O . TYR A 1 81 ? -9.739 2.297 10.534 1.00 78.00 81 TYR A O 1
ATOM 638 N N . LYS A 1 82 ? -10.023 1.176 8.626 1.00 76.94 82 LYS A N 1
ATOM 639 C CA . LYS A 1 82 ? -9.127 2.048 7.847 1.00 76.94 82 LYS A CA 1
ATOM 640 C C . LYS A 1 82 ? -9.662 3.471 7.677 1.00 76.94 82 LYS A C 1
ATOM 642 O O . LYS A 1 82 ? -8.859 4.399 7.623 1.00 76.94 82 LYS A O 1
ATOM 647 N N . SER A 1 83 ? -10.977 3.663 7.612 1.00 71.44 83 SER A N 1
ATOM 648 C CA . SER A 1 83 ? -11.590 4.995 7.546 1.00 71.44 83 SER A CA 1
ATOM 649 C C . SER A 1 83 ? -11.422 5.797 8.844 1.00 71.44 83 SER A C 1
ATOM 651 O O . SER A 1 83 ? -11.420 7.026 8.793 1.00 71.44 83 SER A O 1
ATOM 653 N N . GLN A 1 84 ? -11.198 5.142 9.991 1.00 65.50 84 GLN A N 1
ATOM 654 C CA . GLN A 1 84 ? -10.909 5.830 11.261 1.00 65.50 84 GLN A CA 1
ATOM 655 C C . GLN A 1 84 ? -9.549 6.551 11.254 1.00 65.50 84 GLN A C 1
ATOM 657 O O . GLN A 1 84 ? -9.377 7.541 11.967 1.00 65.50 84 GLN A O 1
ATOM 662 N N . ASN A 1 85 ? -8.613 6.159 10.379 1.00 58.56 85 ASN A N 1
ATOM 663 C CA . ASN A 1 85 ? -7.316 6.833 10.244 1.00 58.56 85 ASN A CA 1
ATOM 664 C C . ASN A 1 85 ? -7.432 8.303 9.815 1.00 58.56 85 ASN A C 1
ATOM 666 O O . ASN A 1 85 ? -6.509 9.074 10.065 1.00 58.56 85 ASN A O 1
ATOM 670 N N . ALA A 1 86 ? -8.531 8.720 9.176 1.00 58.69 86 ALA A N 1
ATOM 671 C CA . ALA A 1 86 ? -8.729 10.124 8.812 1.00 58.69 86 ALA A CA 1
ATOM 672 C C . ALA A 1 86 ? -8.747 11.028 10.056 1.00 58.69 86 ALA A C 1
ATOM 674 O O . ALA A 1 86 ? -8.184 12.124 10.046 1.00 58.69 86 ALA A O 1
ATOM 675 N N . VAL A 1 87 ? -9.332 10.544 11.154 1.00 60.88 87 VAL A N 1
ATOM 676 C CA . VAL A 1 87 ? -9.345 11.253 12.436 1.00 60.88 87 VAL A CA 1
ATOM 677 C C . VAL A 1 87 ? -7.928 11.324 13.008 1.00 60.88 87 VAL A C 1
ATOM 679 O O . VAL A 1 87 ? -7.467 12.405 13.370 1.00 60.88 87 VAL A O 1
ATOM 682 N N . GLU A 1 88 ? -7.189 10.214 13.008 1.00 60.28 88 GLU A N 1
ATOM 683 C CA . GLU A 1 88 ? -5.811 10.166 13.515 1.00 60.28 88 GLU A CA 1
ATOM 684 C C . GLU A 1 88 ? -4.844 11.057 12.723 1.00 60.28 88 GLU A C 1
ATOM 686 O O 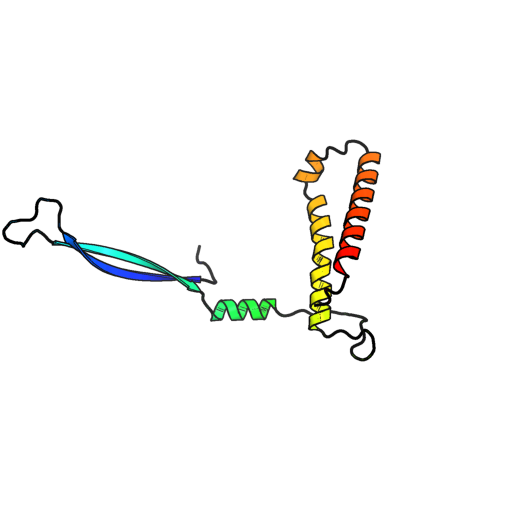. GLU A 1 88 ? -4.001 11.733 13.314 1.00 60.28 88 GLU A O 1
ATOM 691 N N . MET A 1 89 ? -4.986 11.112 11.396 1.00 60.59 89 MET A N 1
ATOM 692 C CA . MET A 1 89 ? -4.134 11.927 10.528 1.00 60.59 89 MET A CA 1
ATOM 693 C C . MET A 1 89 ? -4.375 13.426 10.747 1.00 60.59 89 MET A C 1
ATOM 695 O O . MET A 1 89 ? -3.421 14.205 10.788 1.00 60.59 89 MET A O 1
ATOM 699 N N . ASN A 1 90 ? -5.630 13.820 10.991 1.00 61.53 90 ASN A N 1
ATOM 700 C CA . ASN A 1 90 ? -5.969 15.184 11.392 1.00 61.53 90 ASN A CA 1
ATOM 701 C C . ASN A 1 90 ? -5.331 15.546 12.744 1.00 61.53 90 ASN A C 1
ATOM 703 O O . ASN A 1 90 ? -4.786 16.637 12.872 1.00 61.53 90 ASN A O 1
ATOM 707 N N . PHE A 1 91 ? -5.305 14.635 13.725 1.00 61.28 91 PHE A N 1
ATOM 708 C CA . PHE A 1 91 ? -4.632 14.865 15.014 1.00 61.28 91 PHE A CA 1
ATOM 709 C C . PHE A 1 91 ? -3.099 14.852 14.932 1.00 61.28 91 PHE A C 1
ATOM 711 O O . PHE A 1 91 ? -2.446 15.566 15.695 1.00 61.28 91 PHE A O 1
ATOM 718 N N . ALA A 1 92 ? -2.509 14.066 14.030 1.00 62.56 92 ALA A N 1
ATOM 719 C CA . ALA A 1 92 ? -1.065 14.050 13.802 1.00 62.56 92 ALA A CA 1
ATOM 720 C C . ALA A 1 92 ? -0.567 15.379 13.208 1.00 62.56 92 ALA A C 1
ATOM 722 O O . ALA A 1 92 ? 0.465 15.884 13.642 1.00 62.56 92 ALA A O 1
ATOM 723 N N . PHE A 1 93 ? -1.340 15.988 12.304 1.00 63.72 93 PHE A N 1
ATOM 724 C CA . PHE A 1 93 ? -1.067 17.319 11.751 1.00 63.72 93 PHE A CA 1
ATOM 725 C C . PHE A 1 93 ? -0.965 18.406 12.835 1.00 63.72 93 PHE A C 1
ATOM 727 O O . PHE A 1 93 ? -0.078 19.252 12.790 1.00 63.72 93 PHE A O 1
ATOM 734 N N . LEU A 1 94 ? -1.812 18.355 13.867 1.00 61.22 94 LEU A N 1
ATOM 735 C CA . LEU A 1 94 ? -1.754 19.309 14.987 1.00 61.22 94 LEU A CA 1
ATOM 736 C C . LEU A 1 94 ? -0.604 19.078 15.957 1.00 61.22 94 LEU A C 1
ATOM 738 O O . LEU A 1 94 ? -0.341 19.934 16.796 1.00 61.22 94 LEU A O 1
ATOM 742 N N . LYS A 1 95 ? 0.045 17.916 15.896 1.00 61.62 95 LYS A N 1
ATOM 743 C CA . LYS A 1 95 ? 1.241 17.633 16.691 1.00 61.62 95 LYS A CA 1
ATOM 744 C C . LYS A 1 95 ? 2.518 18.032 15.953 1.00 61.62 95 LYS A C 1
ATOM 746 O O . LYS A 1 95 ? 3.589 17.918 16.545 1.00 61.62 95 LYS A O 1
ATOM 751 N N . ASP A 1 96 ? 2.422 18.493 14.702 1.00 66.88 96 ASP A N 1
ATOM 752 C CA . ASP A 1 96 ? 3.578 18.949 13.938 1.00 66.88 96 ASP A CA 1
ATOM 753 C C . ASP A 1 96 ? 4.156 20.236 14.564 1.00 66.88 96 ASP A C 1
ATOM 755 O O . ASP A 1 96 ? 3.463 21.263 14.628 1.00 66.88 96 ASP A O 1
ATOM 759 N N . PRO A 1 97 ? 5.422 20.216 15.025 1.00 57.34 97 PRO A N 1
ATOM 760 C CA . PRO A 1 97 ? 6.065 21.369 15.642 1.00 57.34 97 PRO A CA 1
ATOM 761 C C . PRO A 1 97 ? 6.087 22.620 14.755 1.00 57.34 97 PRO A C 1
ATOM 763 O O . PRO A 1 97 ? 6.137 23.725 15.292 1.00 57.34 97 PRO A O 1
ATOM 766 N N . LEU A 1 98 ? 6.058 22.480 13.425 1.00 60.00 98 LEU A N 1
ATOM 767 C CA . LEU A 1 98 ? 6.063 23.617 12.498 1.00 60.00 98 LEU A CA 1
ATOM 768 C C . LEU A 1 98 ? 4.740 24.389 12.552 1.00 60.00 98 LEU A C 1
ATOM 770 O O . LEU A 1 98 ? 4.736 25.615 12.581 1.00 60.00 98 LEU A O 1
ATOM 774 N N . ILE A 1 99 ? 3.620 23.677 12.664 1.00 58.88 99 ILE A N 1
ATOM 775 C CA . ILE A 1 99 ? 2.280 24.276 12.685 1.00 58.88 99 ILE A CA 1
ATOM 776 C C . ILE A 1 99 ? 1.950 24.824 14.072 1.00 58.88 99 ILE A C 1
ATOM 778 O O . 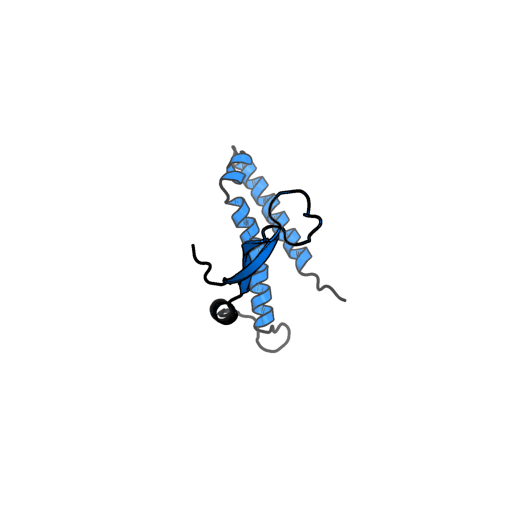ILE A 1 99 ? 1.375 25.903 14.195 1.00 58.88 99 ILE A O 1
ATOM 782 N N . VAL A 1 100 ? 2.360 24.120 15.130 1.00 56.34 100 VAL A N 1
ATOM 783 C CA . VAL A 1 100 ? 2.145 24.563 16.517 1.00 56.34 100 VAL A CA 1
ATOM 784 C C . VAL A 1 100 ? 2.939 25.835 16.839 1.00 56.34 100 VAL A C 1
ATOM 786 O O . VAL A 1 100 ? 2.443 26.686 17.582 1.00 56.34 100 VAL A O 1
ATOM 789 N N . ASN A 1 101 ? 4.138 26.003 16.267 1.00 56.66 101 ASN A N 1
ATOM 790 C CA . ASN A 1 101 ? 4.925 27.228 16.433 1.00 56.66 101 ASN A CA 1
ATOM 791 C C . ASN A 1 101 ? 4.331 28.418 15.661 1.00 56.66 101 ASN A C 1
ATOM 793 O O . ASN A 1 101 ? 4.216 29.502 16.236 1.00 56.66 101 ASN A O 1
ATOM 797 N N . ASP A 1 102 ? 3.887 28.220 14.415 1.00 56.62 102 ASP A N 1
ATOM 798 C CA . ASP A 1 102 ? 3.290 29.293 13.603 1.00 56.62 102 ASP A CA 1
ATOM 799 C C . ASP A 1 102 ? 1.922 29.756 14.129 1.00 56.62 102 ASP A C 1
ATOM 801 O O . ASP A 1 102 ? 1.548 30.920 13.970 1.00 56.62 102 ASP A O 1
ATOM 805 N N . LEU A 1 103 ? 1.191 28.889 14.837 1.00 61.69 103 LEU A N 1
ATOM 806 C CA . LEU A 1 103 ? -0.098 29.239 15.438 1.00 61.69 103 LEU A CA 1
ATOM 807 C C . LEU A 1 103 ? 0.022 30.118 16.700 1.00 61.69 103 LEU A C 1
ATOM 809 O O . LEU A 1 103 ? -1.002 30.552 17.233 1.00 61.69 103 LEU A O 1
ATOM 813 N N . PHE A 1 104 ? 1.248 30.398 17.176 1.00 53.97 104 PHE A N 1
ATOM 814 C CA . PHE A 1 104 ? 1.583 31.356 18.244 1.00 53.97 104 PHE A CA 1
ATOM 815 C C . PHE A 1 104 ? 0.554 31.412 19.392 1.00 53.97 104 PHE A C 1
ATOM 817 O O . PHE A 1 104 ? 0.073 32.477 19.806 1.00 53.97 104 PHE A O 1
ATOM 824 N N . LEU A 1 105 ? 0.211 30.253 19.957 1.00 58.94 105 LEU A N 1
ATOM 825 C CA . LEU A 1 105 ? -0.696 30.161 21.099 1.00 58.94 105 LEU A CA 1
ATOM 826 C C . LEU A 1 105 ? 0.053 30.526 22.391 1.00 58.94 105 LEU A C 1
ATOM 828 O O . LEU A 1 105 ? 0.373 29.683 23.218 1.00 58.94 105 LEU A O 1
ATOM 832 N N . LYS A 1 106 ? 0.349 31.819 22.566 1.00 59.66 106 LYS A N 1
ATOM 833 C CA . LYS A 1 106 ? 1.085 32.348 23.731 1.00 59.66 106 LYS A CA 1
ATOM 834 C C . LYS A 1 106 ? 0.286 32.321 25.044 1.00 59.66 106 LYS A C 1
ATOM 836 O O . LYS A 1 106 ? 0.850 32.609 26.093 1.00 59.66 106 LYS A O 1
ATOM 841 N N . THR A 1 107 ? -1.017 32.025 25.007 1.00 62.50 107 THR A N 1
ATOM 842 C CA . THR A 1 107 ? -1.883 31.979 26.197 1.00 62.50 107 THR A CA 1
ATOM 843 C C . THR A 1 107 ? -2.790 30.741 26.207 1.00 62.50 107 THR A C 1
ATOM 845 O O . THR A 1 107 ? -3.367 30.404 25.169 1.00 62.50 107 THR A O 1
ATOM 848 N N . PRO A 1 108 ? -2.981 30.089 27.374 1.00 65.88 108 PRO A N 1
ATOM 849 C CA . PRO A 1 108 ? -3.701 28.813 27.494 1.00 65.88 108 PRO A CA 1
ATOM 850 C C . PRO A 1 108 ? -5.152 28.879 26.995 1.00 65.88 108 PRO A C 1
ATOM 852 O O . PRO A 1 108 ? -5.620 27.959 26.332 1.00 65.88 108 PRO A O 1
ATOM 855 N N . ARG A 1 109 ? -5.827 30.025 27.165 1.00 69.25 109 ARG A N 1
ATOM 856 C CA . ARG A 1 109 ? -7.203 30.244 26.683 1.00 69.25 109 ARG A CA 1
ATOM 857 C C . ARG A 1 109 ? -7.357 30.102 25.162 1.00 69.25 109 ARG A C 1
ATOM 859 O O . ARG A 1 109 ? -8.430 29.762 24.674 1.00 69.25 109 ARG A O 1
ATOM 866 N N . ARG A 1 110 ? -6.304 30.394 24.389 1.00 68.88 110 ARG A N 1
ATOM 867 C CA . ARG A 1 110 ? -6.332 30.255 22.923 1.00 68.88 110 ARG A CA 1
ATOM 868 C C . ARG A 1 110 ? -6.149 28.801 22.488 1.00 68.88 110 ARG A C 1
ATOM 870 O O . ARG A 1 110 ? -6.723 28.411 21.478 1.00 68.88 110 ARG A O 1
ATOM 877 N N . ILE A 1 111 ? -5.399 28.012 23.261 1.00 71.12 111 ILE A N 1
ATOM 878 C CA . ILE A 1 111 ? -5.222 26.570 23.036 1.00 71.12 111 ILE A CA 1
ATOM 879 C C . ILE A 1 111 ? -6.557 25.850 23.221 1.00 71.12 111 ILE A C 1
ATOM 881 O O . ILE A 1 111 ? -6.951 25.060 22.368 1.00 71.12 111 ILE A O 1
ATOM 885 N N . GLU A 1 112 ? -7.292 26.186 24.280 1.00 67.62 112 GLU A N 1
ATOM 886 C CA . GLU A 1 112 ? -8.616 25.614 24.551 1.00 67.62 112 GLU A CA 1
ATOM 887 C C . GLU A 1 112 ? -9.630 25.943 23.447 1.00 67.62 112 GLU A C 1
ATOM 889 O O . GLU A 1 112 ? -10.332 25.056 22.964 1.00 67.62 112 GLU A O 1
ATOM 894 N N . ALA A 1 113 ? -9.669 27.202 22.997 1.00 74.69 113 ALA A N 1
ATOM 895 C CA . ALA A 1 113 ? -10.563 27.625 21.921 1.00 74.69 113 ALA A CA 1
ATOM 896 C C . ALA A 1 113 ? -10.252 26.913 20.593 1.00 74.69 113 ALA A C 1
ATOM 898 O O . ALA A 1 113 ? -11.165 26.450 19.910 1.00 74.69 113 ALA A O 1
ATOM 899 N N . LEU A 1 114 ? -8.968 26.783 20.242 1.00 74.06 114 LEU A N 1
ATOM 900 C CA . LEU A 1 114 ? -8.558 26.059 19.042 1.00 74.06 114 LEU A CA 1
ATOM 901 C C . LEU A 1 114 ? -8.890 24.563 19.143 1.00 74.06 114 LEU A C 1
ATOM 903 O O . LEU A 1 114 ? -9.391 23.981 18.184 1.00 74.06 114 LEU A O 1
ATOM 907 N N . GLY A 1 115 ? -8.670 23.962 20.316 1.00 73.56 115 GLY A N 1
ATOM 908 C CA . GLY A 1 115 ? -9.045 22.579 20.600 1.00 73.56 115 GLY A CA 1
ATOM 909 C C . GLY A 1 115 ? -10.543 22.336 20.417 1.00 73.56 115 GLY A C 1
ATOM 910 O O . GLY A 1 115 ? -10.922 21.378 19.749 1.00 73.56 115 GLY A O 1
ATOM 911 N N . MET A 1 116 ? -11.402 23.229 20.921 1.00 75.31 116 MET A N 1
ATOM 912 C CA . MET A 1 116 ? -12.853 23.125 20.715 1.00 75.31 116 MET A CA 1
ATOM 913 C C . MET A 1 116 ? -13.242 23.233 19.240 1.00 75.31 116 MET A C 1
ATOM 915 O O . MET A 1 116 ? -13.995 22.394 18.752 1.00 75.31 116 MET A O 1
ATOM 919 N N . ILE A 1 117 ? -12.728 24.235 18.518 1.00 77.19 117 ILE A N 1
ATOM 920 C CA . ILE A 1 117 ? -13.042 24.429 17.092 1.00 77.19 117 ILE A CA 1
ATOM 921 C C . ILE A 1 117 ? -12.621 23.205 16.280 1.00 77.19 117 ILE A C 1
ATOM 923 O O . ILE A 1 117 ? -13.355 22.749 15.402 1.00 77.19 117 ILE A O 1
ATOM 927 N N . LEU A 1 118 ? -11.459 22.644 16.595 1.00 72.44 118 LEU A N 1
ATOM 928 C CA . LEU A 1 118 ? -10.971 21.442 15.953 1.00 72.44 118 LEU A CA 1
ATOM 929 C C . LEU A 1 118 ? -11.868 20.232 16.239 1.00 72.44 118 LEU A C 1
ATOM 931 O O . LEU A 1 118 ? -12.248 19.534 15.303 1.00 72.44 118 LEU A O 1
ATOM 935 N N . ILE A 1 119 ? -12.216 19.988 17.505 1.00 75.06 119 ILE A N 1
ATOM 936 C CA . ILE A 1 119 ? -13.098 18.877 17.890 1.00 75.06 119 ILE A CA 1
ATOM 937 C C . ILE A 1 119 ? -14.436 18.998 17.152 1.00 75.06 119 ILE A C 1
ATOM 939 O O . ILE A 1 119 ? -14.895 18.028 16.555 1.00 75.06 119 ILE A O 1
ATOM 943 N N . ILE A 1 120 ? -15.023 20.197 17.105 1.00 77.62 120 ILE A N 1
ATOM 944 C CA . ILE A 1 120 ? -16.271 20.464 16.375 1.00 77.62 120 ILE A CA 1
ATOM 945 C C . ILE A 1 120 ? -16.099 20.213 14.870 1.00 77.62 120 ILE A C 1
ATOM 947 O O . ILE A 1 120 ? -16.983 19.629 14.242 1.00 77.62 120 ILE A O 1
ATOM 951 N N . SER A 1 121 ? -14.965 20.605 14.286 1.00 72.12 121 SER A N 1
ATOM 952 C CA . SER A 1 121 ? -14.679 20.409 12.858 1.00 72.12 121 SER A CA 1
ATOM 953 C C . SER A 1 121 ? -14.547 18.928 12.495 1.00 72.12 121 SER A C 1
ATOM 955 O O . SER A 1 121 ? -15.111 18.488 11.495 1.00 72.12 121 SER A O 1
ATOM 957 N N . VAL A 1 122 ? -13.857 18.141 13.327 1.00 65.69 122 VAL A N 1
ATOM 958 C CA . VAL A 1 122 ? -13.709 16.689 13.137 1.00 65.69 122 VAL A CA 1
ATOM 959 C C . VAL A 1 122 ? -15.052 15.982 13.305 1.00 65.69 122 VAL A C 1
ATOM 961 O O . VAL A 1 122 ? -15.413 15.152 12.474 1.00 65.69 122 VAL A O 1
ATOM 964 N N . LEU A 1 123 ? -15.831 16.347 14.326 1.00 67.69 123 LEU A N 1
ATOM 965 C CA . LEU A 1 123 ? -17.165 15.785 14.544 1.00 67.69 123 LEU A CA 1
ATOM 966 C C . LEU A 1 123 ? -18.118 16.102 13.384 1.00 67.69 123 LEU A C 1
ATOM 968 O O . LEU A 1 123 ? -18.824 15.213 12.917 1.00 67.69 123 LEU A O 1
ATOM 972 N N . SER A 1 124 ? -18.088 17.335 12.872 1.00 65.12 124 SER A N 1
ATOM 973 C CA . SER A 1 124 ? -18.903 17.747 11.720 1.00 65.12 124 SER A CA 1
ATOM 974 C C . SER A 1 124 ? -18.492 17.039 10.425 1.00 65.12 124 SER A C 1
ATOM 976 O O . SER A 1 124 ? -19.323 16.802 9.557 1.00 65.12 124 SER A O 1
ATOM 978 N N . ASN A 1 125 ? -17.213 16.689 10.268 1.00 60.47 125 ASN A N 1
ATOM 979 C CA . ASN A 1 125 ? -16.742 15.932 9.108 1.00 60.47 125 ASN A CA 1
ATOM 980 C C . ASN A 1 125 ? -17.109 14.438 9.196 1.00 60.47 125 ASN A C 1
ATOM 982 O O . ASN A 1 125 ? -17.424 13.815 8.179 1.00 60.47 125 ASN A O 1
ATOM 986 N N . CYS A 1 126 ? -17.127 13.886 10.412 1.00 51.75 126 CYS A N 1
ATOM 987 C CA . CYS A 1 126 ? -17.534 12.507 10.674 1.00 51.75 126 CYS A CA 1
ATOM 988 C C . CYS A 1 126 ? -19.013 12.281 10.303 1.00 51.75 126 CYS A C 1
ATOM 990 O O . CYS A 1 126 ? -19.328 11.347 9.574 1.00 51.75 126 CYS A O 1
ATOM 992 N N . THR A 1 127 ? -19.913 13.201 10.676 1.00 55.25 127 THR A N 1
ATOM 993 C CA . THR A 1 127 ? -21.357 13.087 10.375 1.00 55.25 127 THR A CA 1
ATOM 994 C C . THR A 1 127 ? -21.712 13.252 8.895 1.00 55.25 127 THR A C 1
ATOM 996 O O . THR A 1 127 ? -22.762 12.788 8.460 1.00 55.25 127 THR A O 1
ATOM 999 N N . VAL A 1 128 ? -20.850 13.890 8.097 1.00 55.56 128 VAL A N 1
ATOM 1000 C CA . VAL A 1 128 ? -21.044 14.046 6.643 1.00 55.56 128 VAL A CA 1
ATOM 1001 C C . VAL A 1 128 ? -20.587 12.804 5.865 1.00 55.56 128 VAL A C 1
ATOM 1003 O O . VAL A 1 128 ? -21.060 12.569 4.753 1.00 55.56 128 VAL A O 1
ATOM 1006 N N . SER A 1 129 ? -19.704 11.983 6.440 1.00 52.59 129 SER A N 1
ATOM 1007 C CA . SER A 1 129 ? -19.133 10.806 5.767 1.00 52.59 129 SER A CA 1
ATOM 1008 C C . SER A 1 129 ? -19.981 9.532 5.907 1.00 52.59 129 SER A C 1
ATOM 1010 O O . SER A 1 129 ? -19.783 8.598 5.133 1.00 52.59 129 SER A O 1
ATOM 1012 N N . ASP A 1 130 ? -20.950 9.517 6.829 1.00 45.34 130 ASP A N 1
ATOM 1013 C CA . ASP A 1 130 ? -21.861 8.388 7.088 1.00 45.34 130 ASP A CA 1
ATOM 1014 C C . ASP A 1 130 ? -23.160 8.416 6.262 1.00 45.34 130 ASP A C 1
ATOM 1016 O O . ASP A 1 130 ? -24.034 7.569 6.446 1.00 45.34 130 ASP A O 1
ATOM 1020 N N . PHE A 1 131 ? -23.318 9.347 5.313 1.00 38.19 131 PHE A N 1
ATOM 1021 C CA . PHE A 1 131 ? -24.440 9.263 4.377 1.00 38.19 131 PHE A CA 1
ATOM 1022 C C . PHE A 1 131 ? -24.186 8.137 3.365 1.00 38.19 131 PHE A C 1
ATOM 1024 O O . PHE A 1 131 ? -23.247 8.245 2.564 1.00 38.19 131 PHE A O 1
ATOM 1031 N N . PRO A 1 132 ? -25.016 7.074 3.325 1.00 38.16 132 PRO A N 1
ATOM 1032 C CA . PRO A 1 132 ? -24.951 6.122 2.232 1.00 38.16 132 PRO A CA 1
ATOM 1033 C C . PRO A 1 132 ? -25.250 6.892 0.946 1.00 38.16 132 PRO A C 1
ATOM 1035 O O . PRO A 1 132 ? -26.330 7.460 0.777 1.00 38.16 132 PRO A O 1
ATOM 1038 N N . LYS A 1 133 ? -24.274 6.944 0.034 1.00 39.34 133 LYS A N 1
ATOM 1039 C CA . LYS A 1 133 ? -24.530 7.381 -1.337 1.00 39.34 133 LYS A CA 1
ATOM 1040 C C . LYS A 1 133 ? -25.462 6.350 -1.961 1.00 39.34 133 LYS A C 1
ATOM 1042 O O . LYS A 1 133 ? -25.012 5.309 -2.424 1.00 39.34 133 LYS A O 1
ATOM 1047 N N . VAL A 1 134 ? -26.758 6.638 -1.915 1.00 40.78 134 VAL A N 1
ATOM 1048 C CA . VAL A 1 134 ? -27.762 5.960 -2.727 1.00 40.78 134 VAL A CA 1
ATOM 1049 C C . VAL A 1 134 ? -27.484 6.355 -4.173 1.00 40.78 134 VAL A C 1
ATOM 1051 O O . VAL A 1 134 ? -27.645 7.515 -4.556 1.00 40.78 134 VAL A O 1
ATOM 1054 N 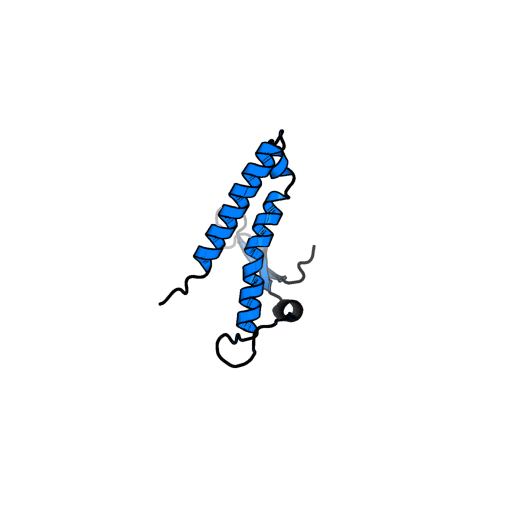N . THR A 1 135 ? -27.002 5.409 -4.969 1.00 37.53 135 THR A N 1
ATOM 1055 C CA . THR A 1 135 ? -27.121 5.416 -6.429 1.00 37.53 135 THR A CA 1
ATOM 1056 C C . THR A 1 135 ? -27.256 3.978 -6.889 1.00 37.53 135 THR A C 1
ATOM 1058 O O . THR A 1 135 ? -26.464 3.145 -6.398 1.00 37.53 135 THR A O 1
#

Radius of gyration: 30.45 Å; chains: 1; bounding box: 61×45×82 Å

Secondary structure (DSSP, 8-state):
---TTEEEEEEEEEEEEEPSSPPPTTS-PPEEEEEEEEEEEEE-HHHHHHHHHHTT-------S-SSSTT---HHHHHHHHHHTHHHHHHHHHTT-HHHHHHTT--SHHHHHHHHHHHHHHHHHHHHHHTS----